Protein AF-A0A954VYT1-F1 (afdb_monomer)

pLDDT: mean 89.53, std 11.68, range [32.72, 98.0]

Foldseek 3Di:
DQLVVLVVCCVVVVDDPVVSVLSNVLSVCVVCLLVVVVDQQLVLLVQLPDPSNVVSLVVLVVCCVVVVSNVVSSVVSVVLNPDDCCLSPNDQQDDPVNCVVLVNDDDPCSVVLSVVSSVCCSNVVDPHSVVSSVSSVVVSVVVVVVPDD

Solvent-accessible surface area (backbone atoms only — not comparable to full-atom values): 8691 Å² total; per-residue (Å²): 110,74,66,62,54,51,54,53,50,36,61,76,68,65,53,53,70,68,58,45,53,48,50,53,49,50,65,70,43,46,73,52,51,71,39,41,89,76,48,57,64,46,63,50,34,65,50,66,73,37,90,61,36,65,58,50,50,52,52,48,60,70,44,23,86,84,38,66,73,37,50,67,29,51,54,51,51,54,59,51,71,70,45,56,57,72,75,50,62,48,80,77,67,62,55,72,67,54,41,47,75,71,69,49,79,89,56,84,61,52,61,57,46,48,46,54,42,50,51,33,40,57,66,62,77,35,92,48,42,71,51,38,53,53,50,43,53,51,51,52,54,57,55,60,71,72,73,78,128

Mean predicted aligned error: 7.01 Å

Radius of gyration: 19.12 Å; Cα contacts (8 Å, |Δi|>4): 104; chains: 1; bounding box: 38×40×50 Å

Sequence (149 aa):
DAKMISQHLASRWKLANAERDEMEWLMSTWPTIRAARQAPWPVMQRILIRPEINHLMAMCTALSGSMPELTAQIQWCEEKLHLPVEQLDPEPLVTGDDLLAAGIPTGPHYRMILQEIRDAQLEGRIQEKSNGISLALAWYRNAGVGSGD

Secondary structure (DSSP, 8-state):
-HHHHHHHHHHHTT--HHHHHHHHHHHHHHHHHTTGGGS-HHHHHHHHTSTTHHHHHHHHHHHTTT-GGGHHHHHHHHHHHTS-HHHHSPPPS--HHHHHHTTPPPSTHHHHHHHHHHHHHHTTS--SHHHHHHHHHHHHHHHHTTS--

Structure (mmCIF, N/CA/C/O backbone):
data_AF-A0A954VYT1-F1
#
_entry.id   AF-A0A954VYT1-F1
#
loop_
_atom_site.group_PDB
_atom_site.id
_atom_site.type_symbol
_atom_site.label_atom_id
_atom_site.label_alt_id
_atom_site.label_comp_id
_atom_site.label_asym_id
_atom_site.label_entity_id
_atom_site.label_seq_id
_atom_site.pdbx_PDB_ins_code
_atom_site.Cartn_x
_atom_site.Cartn_y
_atom_site.Cartn_z
_atom_site.occupancy
_atom_site.B_iso_or_equiv
_atom_site.auth_seq_id
_atom_site.auth_comp_id
_atom_site.auth_asym_id
_atom_site.auth_atom_id
_atom_site.pdbx_PDB_model_num
ATOM 1 N N . ASP A 1 1 ? 1.564 18.541 -19.326 1.00 66.12 1 ASP A N 1
ATOM 2 C CA . ASP A 1 1 ? 1.210 17.765 -18.127 1.00 66.12 1 ASP A CA 1
ATOM 3 C C . ASP A 1 1 ? 0.717 16.384 -18.556 1.00 66.12 1 ASP A C 1
ATOM 5 O O . ASP A 1 1 ? -0.090 16.304 -19.479 1.00 66.12 1 ASP A O 1
ATOM 9 N N . ALA A 1 2 ? 1.248 15.312 -17.970 1.00 63.88 2 ALA A N 1
ATOM 10 C CA . ALA A 1 2 ? 0.992 13.920 -18.363 1.00 63.88 2 ALA A CA 1
ATOM 11 C C . ALA A 1 2 ? -0.499 13.548 -18.288 1.00 63.88 2 ALA A C 1
ATOM 13 O O . ALA A 1 2 ? -1.022 12.842 -19.153 1.00 63.88 2 ALA A O 1
ATOM 14 N N . LYS A 1 3 ? -1.198 14.107 -17.295 1.00 65.62 3 LYS A N 1
ATOM 15 C CA . LYS A 1 3 ? -2.632 13.905 -17.080 1.00 65.62 3 LYS A CA 1
ATOM 16 C C . LYS A 1 3 ? -3.485 14.448 -18.233 1.00 65.62 3 LYS A C 1
ATOM 18 O O . LYS A 1 3 ? -4.375 13.761 -18.722 1.00 65.62 3 LYS A O 1
ATOM 23 N N . MET A 1 4 ? -3.158 15.645 -18.724 1.00 67.19 4 MET A N 1
ATOM 24 C CA . MET A 1 4 ? -3.858 16.285 -19.849 1.00 67.19 4 MET A CA 1
ATOM 25 C C . MET A 1 4 ? -3.712 15.490 -21.156 1.00 67.19 4 MET A C 1
ATOM 27 O O . MET A 1 4 ? -4.665 15.384 -21.925 1.00 67.19 4 MET A O 1
ATOM 31 N N . ILE A 1 5 ? -2.533 14.909 -21.405 1.00 71.44 5 ILE A N 1
ATOM 32 C CA . ILE A 1 5 ? -2.272 14.096 -22.605 1.00 71.44 5 ILE A CA 1
ATOM 33 C C . ILE A 1 5 ? -3.066 12.785 -22.549 1.00 71.44 5 ILE A C 1
ATOM 35 O O . ILE A 1 5 ? -3.709 12.426 -23.536 1.00 71.44 5 ILE A O 1
ATOM 39 N N . SER A 1 6 ? -3.083 12.116 -21.391 1.00 66.94 6 SER A N 1
ATOM 40 C CA . SER A 1 6 ? -3.878 10.900 -21.166 1.00 66.94 6 SER A CA 1
ATOM 41 C C . SER A 1 6 ? -5.371 11.141 -21.418 1.00 66.94 6 SER A C 1
ATOM 43 O O . SER A 1 6 ? -5.980 10.469 -22.250 1.00 66.94 6 SER A O 1
ATOM 45 N N . GLN A 1 7 ? -5.945 12.183 -20.809 1.00 73.31 7 GLN A N 1
ATOM 46 C CA . GLN A 1 7 ? -7.364 12.520 -20.970 1.00 73.31 7 GLN A CA 1
ATOM 47 C C . GLN A 1 7 ? -7.738 12.832 -22.428 1.00 73.31 7 GLN A C 1
ATOM 49 O O . GLN A 1 7 ? -8.792 12.410 -22.913 1.00 73.31 7 GLN A O 1
ATOM 54 N N . HIS A 1 8 ? -6.865 13.539 -23.151 1.00 74.44 8 HIS A N 1
ATOM 55 C CA . HIS A 1 8 ? -7.102 13.883 -24.550 1.00 74.44 8 HIS A CA 1
ATOM 56 C C . HIS A 1 8 ? -7.064 12.650 -25.469 1.00 74.44 8 HIS A C 1
ATOM 58 O O . HIS A 1 8 ? -7.947 12.483 -26.315 1.00 74.44 8 HIS A O 1
ATOM 64 N N . LEU A 1 9 ? -6.085 11.756 -25.281 1.00 73.69 9 LEU A N 1
ATOM 65 C CA . LEU A 1 9 ? -5.978 10.498 -26.032 1.00 73.69 9 LEU A CA 1
ATOM 66 C C . LEU A 1 9 ? -7.160 9.568 -25.737 1.00 73.69 9 LEU A C 1
ATOM 68 O O . LEU A 1 9 ? -7.795 9.063 -26.660 1.00 73.69 9 LEU A O 1
ATOM 72 N N . ALA A 1 10 ? -7.524 9.430 -24.464 1.00 71.19 10 ALA A N 1
ATOM 73 C CA . ALA A 1 10 ? -8.628 8.599 -24.007 1.00 71.19 10 ALA A CA 1
ATOM 74 C C . ALA A 1 10 ? -10.002 9.022 -24.559 1.00 71.19 10 ALA A C 1
ATOM 76 O O . ALA A 1 10 ? -10.864 8.178 -24.829 1.00 71.19 10 ALA A O 1
ATOM 77 N N . SER A 1 11 ? -10.226 10.330 -24.713 1.00 72.44 11 SER A N 1
ATOM 78 C CA . SER A 1 11 ? -11.430 10.879 -25.347 1.00 72.44 11 SER A CA 1
ATOM 79 C C . SER A 1 11 ? -11.427 10.614 -26.854 1.00 72.44 11 SER A C 1
ATOM 81 O O . SER A 1 11 ? -12.388 10.079 -27.410 1.00 72.44 11 SER A O 1
ATOM 83 N N . ARG A 1 12 ? -10.300 10.903 -27.516 1.00 74.12 12 ARG A N 1
ATOM 84 C CA . ARG A 1 12 ? -10.157 10.783 -28.970 1.00 74.12 12 ARG A CA 1
ATOM 85 C C . ARG A 1 12 ? -10.220 9.333 -29.462 1.00 74.12 12 ARG A C 1
ATOM 87 O O . ARG A 1 12 ? -10.736 9.095 -30.550 1.00 74.12 12 ARG A O 1
ATOM 94 N N . TRP A 1 13 ? -9.712 8.378 -28.685 1.00 78.00 13 TRP A N 1
ATOM 95 C CA . TRP A 1 13 ? -9.690 6.950 -29.034 1.00 78.00 13 TRP A CA 1
ATOM 96 C C . TRP A 1 13 ? -10.897 6.161 -28.511 1.00 78.00 13 TRP A C 1
ATOM 98 O O . TRP A 1 13 ? -10.998 4.973 -28.788 1.00 78.00 13 TRP A O 1
ATOM 108 N N . LYS A 1 14 ? -11.841 6.812 -27.809 1.00 79.25 14 LYS A N 1
ATOM 109 C CA . LYS A 1 14 ? -13.034 6.173 -27.216 1.00 79.25 14 LYS A CA 1
ATOM 110 C C . LYS A 1 14 ? -12.704 4.969 -26.321 1.00 79.25 14 LYS A C 1
ATOM 112 O O . LYS A 1 14 ? -13.438 3.985 -26.332 1.00 79.25 14 LYS A O 1
ATOM 117 N N . LEU A 1 15 ? -11.640 5.079 -25.527 1.00 76.19 15 LEU A N 1
ATOM 118 C CA . LEU A 1 15 ? -11.254 4.039 -24.571 1.00 76.19 15 LEU A CA 1
ATOM 119 C C . LEU A 1 15 ? -12.416 3.682 -23.626 1.00 76.19 15 LEU A C 1
ATOM 121 O O . LEU A 1 15 ? -13.240 4.541 -23.280 1.00 76.19 15 LEU A O 1
ATOM 125 N N . ALA A 1 16 ? -12.490 2.427 -23.201 1.00 83.56 16 ALA A N 1
ATOM 126 C CA . ALA A 1 16 ? -13.363 2.006 -22.116 1.00 83.56 16 ALA A CA 1
ATOM 127 C C . ALA A 1 16 ? -12.938 2.694 -20.808 1.00 83.56 16 ALA A C 1
ATOM 129 O O . ALA A 1 16 ? -11.779 3.066 -20.640 1.00 83.56 16 ALA A O 1
ATOM 130 N N . ASN A 1 17 ? -13.861 2.867 -19.855 1.00 82.25 17 ASN A N 1
ATOM 131 C CA . ASN A 1 17 ? -13.534 3.523 -18.580 1.00 82.25 17 ASN A CA 1
ATOM 132 C C . ASN A 1 17 ? -12.376 2.822 -17.854 1.00 82.25 17 ASN A C 1
ATOM 134 O O . ASN A 1 17 ? -11.459 3.501 -17.414 1.00 82.25 17 ASN A O 1
ATOM 138 N N . ALA A 1 18 ? -12.355 1.486 -17.860 1.00 82.12 18 ALA A N 1
ATOM 139 C CA . ALA A 1 18 ? -11.258 0.704 -17.292 1.00 82.12 18 ALA A CA 1
ATOM 140 C C . ALA A 1 18 ? -9.893 1.035 -17.926 1.00 82.12 18 ALA A C 1
ATOM 142 O O . ALA A 1 18 ? -8.912 1.202 -17.213 1.00 82.12 18 ALA A O 1
ATOM 143 N N . GLU A 1 19 ? -9.833 1.208 -19.250 1.00 84.31 19 GLU A N 1
ATOM 144 C CA . GLU A 1 19 ? -8.596 1.576 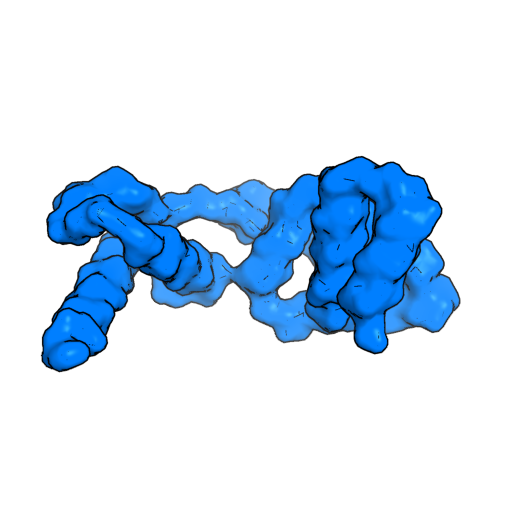-19.954 1.00 84.31 19 GLU A CA 1
ATOM 145 C C . GLU A 1 19 ? -8.153 3.011 -19.619 1.00 84.31 19 GLU A C 1
ATOM 147 O O . GLU A 1 19 ? -6.958 3.296 -19.548 1.00 84.31 19 GLU A O 1
ATOM 152 N N . ARG A 1 20 ? -9.104 3.932 -19.393 1.00 84.69 20 ARG A N 1
ATOM 153 C CA . ARG A 1 20 ? -8.786 5.297 -18.938 1.00 84.69 20 ARG A CA 1
ATOM 154 C C . ARG A 1 20 ? -8.204 5.294 -17.532 1.00 84.69 20 ARG A C 1
ATOM 156 O O . ARG A 1 20 ? -7.197 5.959 -17.301 1.00 84.69 20 ARG A O 1
ATOM 163 N N . ASP A 1 21 ? -8.841 4.556 -16.630 1.00 86.75 21 ASP A N 1
ATOM 164 C CA . ASP A 1 21 ? -8.441 4.455 -15.228 1.00 86.75 21 ASP A CA 1
ATOM 165 C C . ASP A 1 21 ? -7.051 3.819 -15.115 1.00 86.75 21 ASP A C 1
ATOM 167 O O . ASP A 1 21 ? -6.190 4.324 -14.393 1.00 86.75 21 ASP A O 1
ATOM 171 N N . GLU A 1 22 ? -6.797 2.770 -15.901 1.00 89.88 22 GLU A N 1
ATOM 172 C CA . GLU A 1 22 ? -5.478 2.158 -16.014 1.00 89.88 22 GLU A CA 1
ATOM 173 C C . GLU A 1 22 ? -4.439 3.157 -16.539 1.00 89.88 22 GLU A C 1
ATOM 175 O O . GLU A 1 22 ? -3.379 3.321 -15.935 1.00 89.88 22 GLU A O 1
ATOM 180 N N . MET A 1 23 ? -4.733 3.871 -17.629 1.00 88.38 23 MET A N 1
ATOM 181 C CA . MET A 1 23 ? -3.803 4.851 -18.191 1.00 88.38 23 MET A CA 1
ATOM 182 C C . MET A 1 23 ? -3.494 5.979 -17.195 1.00 88.38 23 MET A C 1
ATOM 184 O O . MET A 1 23 ? -2.340 6.387 -17.060 1.00 88.38 23 MET A O 1
ATOM 188 N N . GLU A 1 24 ? -4.494 6.496 -16.479 1.00 90.25 24 GLU A N 1
ATOM 189 C CA . GLU A 1 24 ? -4.280 7.494 -15.424 1.00 90.25 24 GLU A CA 1
ATOM 190 C C . GLU A 1 24 ? -3.417 6.934 -14.285 1.00 90.25 24 GLU A C 1
ATOM 192 O O . GLU A 1 24 ? -2.501 7.615 -13.805 1.00 90.25 24 GLU A O 1
ATOM 197 N N . TRP A 1 25 ? -3.645 5.682 -13.888 1.00 93.94 25 TRP A N 1
ATOM 198 C CA . TRP A 1 25 ? -2.843 5.016 -12.867 1.00 93.94 25 TRP A CA 1
ATOM 199 C C . TRP A 1 25 ? -1.385 4.816 -13.305 1.00 93.94 25 TRP A C 1
ATOM 201 O O . TRP A 1 25 ? -0.473 5.188 -12.564 1.00 93.94 25 TRP A O 1
ATOM 211 N N . LEU A 1 26 ? -1.139 4.326 -14.524 1.00 93.94 26 LEU A N 1
ATOM 212 C CA . LEU A 1 26 ? 0.210 4.145 -15.074 1.00 93.94 26 LEU A CA 1
ATOM 213 C C . LEU A 1 26 ? 0.980 5.471 -15.105 1.00 93.94 26 LEU A C 1
ATOM 215 O O . LEU A 1 26 ? 2.117 5.557 -14.634 1.00 93.94 26 LEU A O 1
ATOM 219 N N . MET A 1 27 ? 0.339 6.530 -15.606 1.00 91.69 27 MET A N 1
ATOM 220 C CA . MET A 1 27 ? 0.963 7.849 -15.722 1.00 91.69 27 MET A CA 1
ATOM 221 C C . MET A 1 27 ? 1.230 8.495 -14.358 1.00 91.69 27 MET A C 1
ATOM 223 O O . MET A 1 27 ? 2.258 9.149 -14.188 1.00 91.69 27 MET A O 1
ATOM 227 N N . SER A 1 28 ? 0.332 8.322 -13.385 1.00 92.44 28 SER A N 1
ATOM 228 C CA . SER A 1 28 ? 0.533 8.850 -12.028 1.00 92.44 28 SER A CA 1
ATOM 229 C C . SER A 1 28 ? 1.577 8.061 -11.231 1.00 92.44 28 SER A C 1
ATOM 231 O O . SER A 1 28 ? 2.280 8.644 -10.409 1.00 92.44 28 SER A O 1
ATOM 233 N N . THR A 1 29 ? 1.737 6.766 -11.513 1.00 95.44 29 THR A N 1
ATOM 234 C CA . THR A 1 29 ? 2.713 5.880 -10.855 1.00 95.44 29 THR A CA 1
ATOM 235 C C . THR A 1 29 ? 4.129 6.026 -11.424 1.00 95.44 29 THR A C 1
ATOM 237 O O . THR A 1 29 ? 5.115 5.739 -10.740 1.00 95.44 29 THR A O 1
ATOM 240 N N . TRP A 1 30 ? 4.255 6.523 -12.658 1.00 94.38 30 TRP A N 1
ATOM 241 C CA . TRP A 1 30 ? 5.522 6.635 -13.382 1.00 94.38 30 TRP A CA 1
ATOM 242 C C . TRP A 1 30 ? 6.681 7.312 -12.612 1.00 94.38 30 TRP A C 1
ATOM 244 O O . TRP A 1 30 ? 7.790 6.774 -12.610 1.00 94.38 30 TRP A O 1
ATOM 254 N N . PRO A 1 31 ? 6.501 8.455 -11.922 1.00 94.44 31 PRO A N 1
ATOM 255 C CA . PRO A 1 31 ? 7.596 9.062 -11.163 1.00 94.44 31 PRO A CA 1
ATOM 256 C C . PRO A 1 31 ? 8.107 8.155 -10.037 1.00 94.44 31 PRO A C 1
ATOM 258 O O . PRO A 1 31 ? 9.313 8.088 -9.804 1.00 94.44 31 PRO A O 1
ATOM 261 N N . THR A 1 32 ? 7.202 7.428 -9.379 1.00 96.19 32 THR A N 1
ATOM 262 C CA . THR A 1 32 ? 7.534 6.520 -8.278 1.00 96.19 32 THR A CA 1
ATOM 263 C C . THR A 1 32 ? 8.258 5.278 -8.785 1.00 96.19 32 THR A C 1
ATOM 265 O O . THR A 1 32 ? 9.285 4.919 -8.218 1.00 96.19 32 THR A O 1
ATOM 268 N N . ILE A 1 33 ? 7.802 4.652 -9.880 1.00 96.00 33 ILE A N 1
ATOM 269 C CA . ILE A 1 33 ? 8.436 3.421 -10.394 1.00 96.00 33 ILE A CA 1
ATOM 270 C C . ILE A 1 33 ? 9.873 3.667 -10.879 1.00 96.00 33 ILE A C 1
ATOM 272 O O . ILE A 1 33 ? 10.753 2.836 -10.664 1.00 96.00 33 ILE A O 1
ATOM 276 N N . ARG A 1 34 ? 10.159 4.850 -11.445 1.00 95.69 34 ARG A N 1
ATOM 277 C CA . ARG A 1 34 ? 11.527 5.250 -11.827 1.00 95.69 34 ARG A CA 1
ATOM 278 C C . ARG A 1 34 ? 12.489 5.332 -10.640 1.00 95.69 34 ARG A C 1
ATOM 280 O O . ARG A 1 34 ? 13.700 5.241 -10.829 1.00 95.69 34 ARG A O 1
ATOM 287 N N . ALA A 1 35 ? 11.957 5.501 -9.435 1.00 95.88 35 ALA A N 1
ATOM 288 C CA . ALA A 1 35 ? 12.699 5.554 -8.185 1.00 95.88 35 ALA A CA 1
ATOM 289 C C . ALA A 1 35 ? 12.256 4.448 -7.209 1.00 95.88 35 ALA A C 1
ATOM 291 O O . ALA A 1 35 ? 12.389 4.627 -6.001 1.00 95.88 35 ALA A O 1
ATOM 292 N N . ALA A 1 36 ? 11.755 3.309 -7.708 1.00 96.56 36 ALA A N 1
ATOM 293 C CA . ALA A 1 36 ? 11.133 2.255 -6.899 1.00 96.56 36 ALA A CA 1
ATOM 294 C C . ALA A 1 36 ? 11.980 1.833 -5.689 1.00 96.56 36 ALA A C 1
ATOM 296 O O . ALA A 1 36 ? 11.488 1.774 -4.567 1.00 96.56 36 ALA A O 1
ATOM 297 N N . ARG A 1 37 ? 13.286 1.636 -5.894 1.00 96.12 37 ARG A N 1
ATOM 298 C CA . ARG A 1 37 ? 14.244 1.260 -4.841 1.00 96.12 37 ARG A CA 1
ATOM 299 C C . ARG A 1 37 ? 14.425 2.299 -3.728 1.00 96.12 37 ARG A C 1
ATOM 301 O O . ARG A 1 37 ? 14.991 1.970 -2.691 1.00 96.12 37 ARG A O 1
ATOM 308 N N . GLN A 1 38 ? 14.041 3.547 -3.974 1.00 95.12 38 GLN A N 1
ATOM 309 C CA . GLN A 1 38 ? 14.147 4.671 -3.037 1.00 95.12 38 GLN A CA 1
ATOM 310 C C . GLN A 1 38 ? 12.789 5.036 -2.427 1.00 95.12 38 GLN A C 1
ATOM 312 O O . GLN A 1 38 ? 12.740 5.756 -1.432 1.00 95.12 38 GLN A O 1
ATOM 317 N N . ALA A 1 39 ? 11.691 4.567 -3.021 1.00 93.75 39 ALA A N 1
ATOM 318 C CA . ALA A 1 39 ? 10.357 4.806 -2.507 1.00 93.75 39 ALA A CA 1
ATOM 319 C C . ALA A 1 39 ? 10.140 4.031 -1.193 1.00 93.75 39 ALA A C 1
ATOM 321 O O . ALA A 1 39 ? 10.641 2.912 -1.044 1.00 93.75 39 ALA A O 1
ATOM 322 N N . PRO A 1 40 ? 9.370 4.586 -0.238 1.00 90.62 40 PRO A N 1
ATOM 323 C CA . PRO A 1 40 ? 8.971 3.845 0.949 1.00 90.62 40 PRO A CA 1
ATOM 324 C C . PRO A 1 40 ? 8.275 2.540 0.562 1.00 90.62 40 PRO A C 1
ATOM 326 O O . PRO A 1 40 ? 7.406 2.522 -0.313 1.00 90.62 40 PRO A O 1
ATOM 329 N N . TRP A 1 41 ? 8.622 1.453 1.250 1.00 90.56 41 TRP A N 1
ATOM 330 C CA . TRP A 1 41 ? 8.044 0.136 0.986 1.00 90.56 41 TRP A CA 1
ATOM 331 C C . TRP A 1 41 ? 6.500 0.114 0.954 1.00 90.56 41 TRP A C 1
ATOM 333 O O . TRP A 1 41 ? 5.977 -0.408 -0.025 1.00 90.56 41 TRP A O 1
ATOM 343 N N . PRO A 1 42 ? 5.755 0.765 1.873 1.00 88.06 42 PRO A N 1
ATOM 344 C CA . PRO A 1 42 ? 4.286 0.834 1.808 1.00 88.06 42 PRO A CA 1
ATOM 345 C C . PRO A 1 42 ? 3.735 1.402 0.502 1.00 88.06 42 PRO A C 1
ATOM 347 O O . PRO A 1 42 ? 2.714 0.943 -0.011 1.00 88.06 42 PRO A O 1
ATOM 350 N N . VAL A 1 43 ? 4.406 2.426 -0.034 1.00 90.75 43 VAL A N 1
ATOM 351 C CA . VAL A 1 43 ? 4.016 3.061 -1.295 1.00 90.75 43 VAL A CA 1
ATOM 352 C C . VAL A 1 43 ? 4.201 2.062 -2.430 1.00 90.75 43 VAL A C 1
ATOM 354 O O . VAL A 1 43 ? 3.303 1.899 -3.255 1.00 90.75 43 VAL A O 1
ATOM 357 N N . MET A 1 44 ? 5.327 1.344 -2.434 1.00 94.94 44 MET A N 1
ATOM 358 C CA . MET A 1 44 ? 5.577 0.296 -3.418 1.00 94.94 44 MET A CA 1
ATOM 359 C C . MET A 1 44 ? 4.635 -0.894 -3.256 1.00 94.94 44 MET A C 1
ATOM 361 O O . MET A 1 44 ? 4.118 -1.351 -4.262 1.00 94.94 44 MET A O 1
ATOM 365 N N . GLN A 1 45 ? 4.321 -1.353 -2.043 1.00 92.06 45 GLN A N 1
ATOM 366 C CA . GLN A 1 45 ? 3.348 -2.431 -1.824 1.00 92.06 45 GLN A CA 1
ATOM 367 C C . GLN A 1 45 ? 2.007 -2.101 -2.475 1.00 92.06 45 GLN A C 1
ATOM 369 O O . GLN A 1 45 ? 1.505 -2.893 -3.262 1.00 92.06 45 GLN A O 1
ATOM 374 N N . ARG A 1 46 ? 1.479 -0.887 -2.256 1.00 90.50 46 ARG A N 1
ATOM 375 C CA . ARG A 1 46 ? 0.229 -0.434 -2.895 1.00 90.50 46 ARG A CA 1
ATOM 376 C C . ARG A 1 46 ? 0.289 -0.454 -4.417 1.00 90.50 46 ARG A C 1
ATOM 378 O O . ARG A 1 46 ? -0.742 -0.659 -5.040 1.00 90.50 46 ARG A O 1
ATOM 385 N N . ILE A 1 47 ? 1.457 -0.212 -5.007 1.00 95.31 47 ILE A N 1
ATOM 386 C CA . ILE A 1 47 ? 1.662 -0.291 -6.456 1.00 95.31 47 ILE A CA 1
ATOM 387 C C . ILE A 1 47 ? 1.743 -1.755 -6.905 1.00 95.31 47 ILE A C 1
ATOM 389 O O . ILE A 1 47 ? 1.100 -2.129 -7.878 1.00 95.31 47 ILE A O 1
ATOM 393 N N . LEU A 1 48 ? 2.510 -2.582 -6.194 1.00 95.75 48 LEU A N 1
ATOM 394 C CA . LEU A 1 48 ? 2.813 -3.962 -6.573 1.00 95.75 48 LEU A CA 1
ATOM 395 C C . LEU A 1 48 ? 1.613 -4.910 -6.430 1.00 95.75 48 LEU A C 1
ATOM 397 O O . LEU A 1 48 ? 1.544 -5.893 -7.157 1.00 95.75 48 LEU A O 1
ATOM 401 N N . ILE A 1 49 ? 0.660 -4.615 -5.541 1.00 94.00 49 ILE A N 1
ATOM 402 C CA . ILE A 1 49 ? -0.553 -5.433 -5.347 1.00 94.00 49 ILE A CA 1
ATOM 403 C C . ILE A 1 49 ? -1.689 -5.074 -6.317 1.00 94.00 49 ILE A C 1
ATOM 405 O O . ILE A 1 49 ? -2.742 -5.711 -6.307 1.00 94.00 49 ILE A O 1
ATOM 409 N N . ARG A 1 50 ? -1.524 -4.023 -7.133 1.00 94.00 50 ARG A N 1
ATOM 410 C CA . ARG A 1 50 ? -2.552 -3.609 -8.096 1.00 94.00 50 ARG A CA 1
ATOM 411 C C . ARG A 1 50 ? -2.668 -4.630 -9.230 1.00 94.00 50 ARG A C 1
ATOM 413 O O . ARG A 1 50 ? -1.638 -5.049 -9.753 1.00 94.00 50 ARG A O 1
ATOM 420 N N . PRO A 1 51 ? -3.887 -4.968 -9.689 1.00 91.69 51 PRO A N 1
ATOM 421 C CA . PRO A 1 51 ? -4.076 -5.857 -10.838 1.00 91.69 51 PRO A CA 1
ATOM 422 C C . PRO A 1 51 ? -3.325 -5.405 -12.102 1.00 91.69 51 PRO A C 1
ATOM 424 O O . PRO A 1 51 ? -2.866 -6.232 -12.887 1.00 91.69 51 PRO A O 1
ATOM 427 N N . GLU A 1 52 ? -3.168 -4.092 -12.282 1.00 94.25 52 GLU A N 1
ATOM 428 C CA . GLU A 1 52 ? -2.531 -3.462 -13.441 1.00 94.25 52 GLU A CA 1
ATOM 429 C C . GLU A 1 52 ? -0.989 -3.505 -13.404 1.00 94.25 52 GLU A C 1
ATOM 431 O O . GLU A 1 52 ? -0.332 -3.048 -14.344 1.00 94.25 52 GLU A O 1
ATOM 436 N N . ILE A 1 53 ? -0.377 -4.072 -12.352 1.00 95.81 53 ILE A N 1
ATOM 437 C CA . ILE A 1 53 ? 1.084 -4.107 -12.186 1.00 95.81 53 ILE A CA 1
ATOM 438 C C . ILE A 1 53 ? 1.805 -4.738 -13.381 1.00 95.81 53 ILE A C 1
ATOM 440 O O . ILE A 1 53 ? 2.851 -4.248 -13.803 1.00 95.81 53 ILE A O 1
ATOM 444 N N . ASN A 1 54 ? 1.223 -5.771 -13.992 1.00 95.25 54 ASN A N 1
ATOM 445 C CA . ASN A 1 54 ? 1.819 -6.444 -15.146 1.00 95.25 54 ASN A CA 1
ATOM 446 C C . ASN A 1 54 ? 1.986 -5.499 -16.345 1.00 95.25 54 ASN A C 1
ATOM 448 O O . ASN A 1 54 ? 2.999 -5.560 -17.044 1.00 95.25 54 ASN A O 1
ATOM 452 N N . HIS A 1 55 ? 1.037 -4.585 -16.563 1.00 95.94 55 HIS A N 1
ATOM 453 C CA . HIS A 1 55 ? 1.121 -3.598 -17.638 1.00 95.94 55 HIS A CA 1
ATOM 454 C C . HIS A 1 55 ? 2.152 -2.507 -17.326 1.00 95.94 55 HIS A C 1
ATOM 456 O O . HIS A 1 55 ? 2.907 -2.107 -18.216 1.00 95.94 55 HIS A O 1
ATOM 462 N N . LEU A 1 56 ? 2.271 -2.092 -16.058 1.00 96.62 56 LEU A N 1
ATOM 463 C CA . LEU A 1 56 ? 3.336 -1.184 -15.620 1.00 96.62 56 LEU A CA 1
ATOM 464 C C . LEU A 1 56 ? 4.722 -1.797 -15.856 1.00 96.62 56 LEU A C 1
ATOM 466 O O . LEU A 1 56 ? 5.602 -1.136 -16.409 1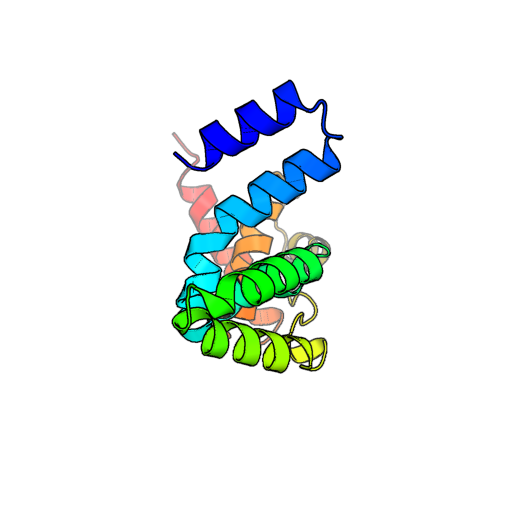.00 96.62 56 LEU A O 1
ATOM 470 N N . MET A 1 57 ? 4.906 -3.066 -15.486 1.00 97.38 57 MET A N 1
ATOM 471 C CA . MET A 1 57 ? 6.164 -3.785 -15.689 1.00 97.38 57 MET A CA 1
ATOM 472 C C . MET A 1 57 ? 6.486 -3.947 -17.177 1.00 97.38 57 MET A C 1
ATOM 474 O O . MET A 1 57 ? 7.604 -3.646 -17.589 1.00 97.38 57 MET A O 1
ATOM 478 N N . ALA A 1 58 ? 5.506 -4.323 -18.006 1.00 96.56 58 ALA A N 1
ATOM 479 C CA . ALA A 1 58 ? 5.683 -4.418 -19.455 1.00 96.56 58 ALA A CA 1
ATOM 480 C C . ALA A 1 58 ? 6.106 -3.076 -20.081 1.00 96.56 58 ALA A C 1
ATOM 482 O O . ALA A 1 58 ? 7.021 -3.039 -20.908 1.00 96.56 58 ALA A O 1
ATOM 483 N N . MET A 1 59 ? 5.493 -1.966 -19.652 1.00 95.75 59 MET A N 1
ATOM 484 C CA . MET A 1 59 ? 5.863 -0.618 -20.091 1.00 95.75 59 MET A CA 1
ATOM 485 C C . MET A 1 59 ? 7.305 -0.272 -19.695 1.00 95.75 59 MET A C 1
ATOM 487 O O . MET A 1 59 ? 8.082 0.179 -20.537 1.00 95.75 59 MET A O 1
ATOM 491 N N . CYS A 1 60 ? 7.688 -0.510 -18.438 1.00 96.44 60 CYS A N 1
ATOM 492 C CA . CYS A 1 60 ? 9.051 -0.271 -17.961 1.00 96.44 60 CYS A CA 1
ATOM 493 C C . CYS A 1 60 ? 10.078 -1.102 -18.745 1.00 96.44 60 CYS A C 1
ATOM 495 O O . CYS A 1 60 ? 11.093 -0.562 -19.189 1.00 96.44 60 CYS A O 1
ATOM 497 N N . THR A 1 61 ? 9.799 -2.387 -18.978 1.00 96.75 61 THR A N 1
ATOM 498 C CA . THR A 1 61 ? 10.662 -3.283 -19.759 1.00 96.75 61 THR A CA 1
ATOM 499 C C . THR A 1 61 ? 10.840 -2.788 -21.190 1.00 96.75 61 THR A C 1
ATOM 501 O O . THR A 1 61 ? 11.974 -2.727 -21.667 1.00 96.75 61 THR A O 1
ATOM 504 N N . ALA A 1 62 ? 9.767 -2.349 -21.855 1.00 96.56 62 ALA A N 1
ATOM 505 C CA . ALA A 1 62 ? 9.847 -1.781 -23.202 1.00 96.56 62 ALA A CA 1
ATOM 506 C C . ALA A 1 62 ? 10.697 -0.495 -23.258 1.00 96.56 62 ALA A C 1
ATOM 508 O O . ALA A 1 62 ? 11.399 -0.256 -24.240 1.00 96.56 62 ALA A O 1
ATOM 509 N N . LEU A 1 63 ? 10.670 0.320 -22.198 1.00 96.00 63 LEU A N 1
ATOM 510 C CA . LEU A 1 63 ? 11.439 1.565 -22.105 1.00 96.00 63 LEU A CA 1
ATOM 511 C C . LEU A 1 63 ? 12.900 1.358 -21.669 1.00 96.00 63 LEU A C 1
ATOM 513 O O . LEU A 1 63 ? 13.731 2.229 -21.931 1.00 96.00 63 LEU A O 1
ATOM 517 N N . SER A 1 64 ? 13.238 0.221 -21.051 1.00 95.81 64 SER A N 1
ATOM 518 C CA . SER A 1 64 ? 14.571 -0.049 -20.480 1.00 95.81 64 SER A CA 1
ATOM 519 C C . SER A 1 64 ? 15.730 0.106 -21.475 1.00 95.81 64 SER A C 1
ATOM 521 O O . SER A 1 64 ? 16.810 0.555 -21.097 1.00 95.81 64 SER A O 1
ATOM 523 N N . GLY A 1 65 ? 15.505 -0.170 -22.766 1.00 95.19 65 GLY A N 1
ATOM 524 C CA . GLY A 1 65 ? 16.524 -0.003 -23.809 1.00 95.19 65 GLY A CA 1
ATOM 525 C C . GLY A 1 65 ? 16.911 1.456 -24.080 1.00 95.19 65 GLY A C 1
ATOM 526 O O . GLY A 1 65 ? 18.016 1.724 -24.540 1.00 95.19 65 GLY A O 1
ATOM 527 N N . SER A 1 66 ? 16.016 2.406 -23.794 1.00 96.31 66 SER A N 1
ATOM 528 C CA . SER A 1 66 ? 16.267 3.854 -23.907 1.00 96.31 66 SER A CA 1
ATOM 529 C C . SER A 1 66 ? 16.432 4.546 -22.551 1.00 96.31 66 SER A C 1
ATOM 531 O O . SER A 1 66 ? 16.888 5.686 -22.503 1.00 96.31 66 SER A O 1
ATOM 533 N N . MET A 1 67 ? 16.080 3.867 -21.459 1.00 95.06 67 MET A N 1
ATOM 534 C CA . MET A 1 67 ? 16.214 4.335 -20.079 1.00 95.06 67 MET A CA 1
ATOM 535 C C . MET A 1 67 ? 16.890 3.245 -19.236 1.00 95.06 67 MET A C 1
ATOM 537 O O . MET A 1 67 ? 16.209 2.524 -18.497 1.00 95.06 67 MET A O 1
ATOM 541 N N . PRO A 1 68 ? 18.223 3.082 -19.348 1.00 92.75 68 PRO A N 1
ATOM 542 C CA . PRO A 1 68 ? 18.947 2.009 -18.668 1.00 92.75 68 PRO A CA 1
ATOM 543 C C . PRO A 1 68 ? 18.800 2.038 -17.142 1.00 92.75 68 PRO A C 1
ATOM 545 O O . PRO A 1 68 ? 18.957 1.007 -16.488 1.00 92.75 68 PRO A O 1
ATOM 548 N N . GLU A 1 69 ? 18.470 3.196 -16.555 1.00 92.50 69 GLU A N 1
ATOM 549 C CA . GLU A 1 69 ? 18.216 3.318 -15.120 1.00 92.50 69 GLU A CA 1
ATOM 550 C C . GLU A 1 69 ? 17.005 2.497 -14.641 1.00 92.50 69 GLU A C 1
ATOM 552 O O . GLU A 1 69 ? 16.923 2.164 -13.456 1.00 92.50 69 GLU A O 1
ATOM 557 N N . LEU A 1 70 ? 16.083 2.139 -15.547 1.00 96.19 70 LEU A N 1
ATOM 558 C CA . LEU A 1 70 ? 14.902 1.336 -15.227 1.00 96.19 70 LEU A CA 1
ATOM 559 C C . LEU A 1 70 ? 15.240 -0.120 -14.940 1.00 96.19 70 LEU A C 1
ATOM 561 O O . LEU A 1 70 ? 14.539 -0.737 -14.146 1.00 96.19 70 LEU A O 1
ATOM 565 N N . THR A 1 71 ? 16.306 -0.669 -15.526 1.00 97.06 71 THR A N 1
ATOM 566 C CA . THR A 1 71 ? 16.661 -2.091 -15.387 1.00 97.06 71 THR A CA 1
ATOM 567 C C . THR A 1 71 ? 16.771 -2.501 -13.920 1.00 97.06 71 THR A C 1
ATOM 569 O O . THR A 1 71 ? 16.200 -3.505 -13.502 1.00 97.06 71 THR A O 1
ATOM 572 N N . ALA A 1 72 ? 17.424 -1.670 -13.102 1.00 96.94 72 ALA A N 1
ATOM 573 C CA . ALA A 1 72 ? 17.564 -1.929 -11.672 1.00 96.94 72 ALA A CA 1
ATOM 574 C C . ALA A 1 72 ? 16.248 -1.766 -10.886 1.00 96.94 72 ALA A C 1
ATOM 576 O O . ALA A 1 72 ? 16.104 -2.367 -9.824 1.00 96.94 72 ALA A O 1
ATOM 577 N N . GLN A 1 73 ? 15.309 -0.943 -11.367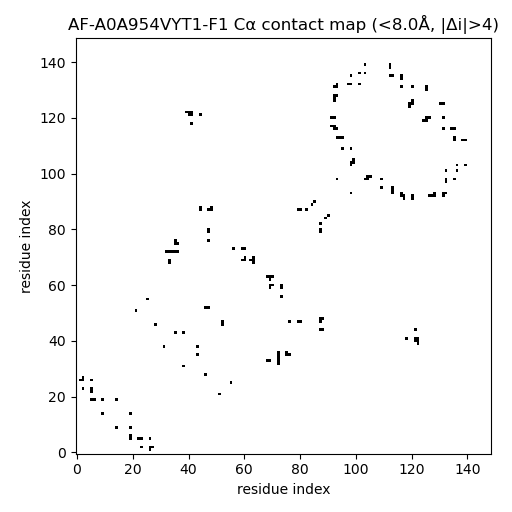 1.00 97.62 73 GLN A N 1
ATOM 578 C CA . GLN A 1 73 ? 13.987 -0.789 -10.746 1.00 97.62 73 GLN A CA 1
ATOM 579 C C . GLN A 1 73 ? 13.081 -1.973 -11.088 1.00 97.62 73 GLN A C 1
ATOM 581 O O . GLN A 1 73 ? 12.406 -2.491 -10.204 1.00 97.62 73 GLN A O 1
ATOM 586 N N . ILE A 1 74 ? 13.110 -2.415 -12.349 1.00 97.69 74 ILE A N 1
ATOM 587 C CA . ILE A 1 74 ? 12.370 -3.572 -12.867 1.00 97.69 74 ILE A CA 1
ATOM 588 C C . ILE A 1 74 ? 12.772 -4.820 -12.094 1.00 97.69 74 ILE A C 1
ATOM 590 O O . ILE A 1 74 ? 11.914 -5.425 -11.461 1.00 97.69 74 ILE A O 1
ATOM 594 N N . GLN A 1 75 ? 14.071 -5.133 -12.057 1.00 98.00 75 GLN A N 1
ATOM 595 C CA . GLN A 1 75 ? 14.574 -6.311 -11.351 1.00 98.00 75 GLN A CA 1
ATOM 596 C C . GLN A 1 75 ? 14.163 -6.295 -9.873 1.00 98.00 75 GLN A C 1
ATOM 598 O O . GLN A 1 75 ? 13.698 -7.296 -9.338 1.00 98.00 75 GLN A O 1
ATOM 603 N N . TRP A 1 76 ? 14.280 -5.141 -9.211 1.00 97.94 76 TRP A N 1
ATOM 604 C CA . TRP A 1 76 ? 13.859 -5.016 -7.820 1.00 97.94 76 TRP A CA 1
ATOM 605 C C . TRP A 1 76 ? 12.351 -5.245 -7.652 1.00 97.94 76 TRP A C 1
ATOM 607 O O . TRP A 1 76 ? 11.943 -5.947 -6.733 1.00 97.94 76 TRP A O 1
ATOM 617 N N . CYS A 1 77 ? 11.511 -4.695 -8.533 1.00 97.94 77 CYS A N 1
ATOM 618 C CA . CYS A 1 77 ? 10.066 -4.925 -8.480 1.00 97.94 77 CYS A CA 1
ATOM 619 C C . CYS A 1 77 ? 9.725 -6.402 -8.717 1.00 97.94 77 CYS A C 1
ATOM 621 O O . CYS A 1 77 ? 8.890 -6.944 -8.001 1.00 97.94 77 CYS A O 1
ATOM 623 N N . GLU A 1 78 ? 10.396 -7.069 -9.659 1.00 97.69 78 GLU A N 1
ATOM 624 C CA . GLU A 1 78 ? 10.239 -8.507 -9.903 1.00 97.69 78 GLU A CA 1
ATOM 625 C C . GLU A 1 78 ? 10.605 -9.327 -8.663 1.00 97.69 78 GLU A C 1
ATOM 627 O O . GLU A 1 78 ? 9.820 -10.173 -8.241 1.00 97.69 78 GLU A O 1
ATOM 632 N N . GLU A 1 79 ? 11.739 -9.042 -8.019 1.00 97.56 79 GLU A N 1
ATOM 633 C CA . GLU A 1 79 ? 12.133 -9.685 -6.758 1.00 97.56 79 GLU A CA 1
ATOM 634 C C . GLU A 1 79 ? 11.068 -9.491 -5.666 1.00 97.56 79 GLU A C 1
ATOM 636 O O . GLU A 1 79 ? 10.754 -10.421 -4.924 1.00 97.56 79 GLU A O 1
ATOM 641 N N . LYS A 1 80 ? 10.474 -8.293 -5.581 1.00 96.62 80 LYS A N 1
ATOM 642 C CA . LYS A 1 80 ? 9.413 -7.986 -4.613 1.00 96.62 80 LYS A CA 1
ATOM 643 C C . LYS A 1 80 ? 8.085 -8.671 -4.918 1.00 96.62 80 LYS A C 1
ATOM 645 O O . LYS A 1 80 ? 7.404 -9.076 -3.982 1.00 96.62 80 LYS A O 1
ATOM 650 N N . LEU A 1 81 ? 7.736 -8.846 -6.188 1.00 96.50 81 LEU A N 1
ATOM 651 C CA . LEU A 1 81 ? 6.533 -9.573 -6.604 1.00 96.50 81 LEU A CA 1
ATOM 652 C C . LEU A 1 81 ? 6.605 -11.074 -6.292 1.00 96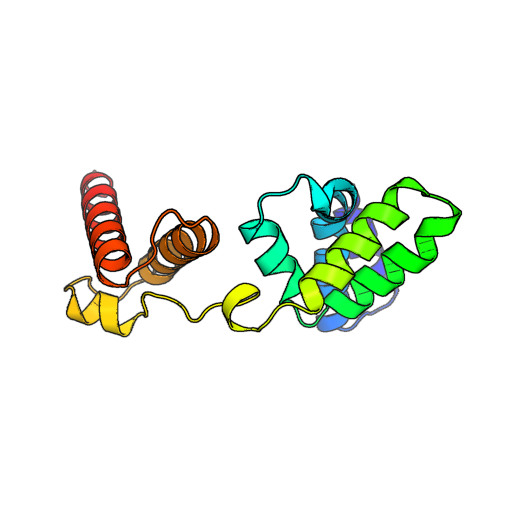.50 81 LEU A C 1
ATOM 654 O O . LEU A 1 81 ? 5.568 -11.719 -6.188 1.00 96.50 81 LEU A O 1
ATOM 658 N N . HIS A 1 82 ? 7.808 -11.621 -6.102 1.00 96.50 82 HIS A N 1
ATOM 659 C CA . HIS A 1 82 ? 8.012 -13.006 -5.666 1.00 96.50 82 HIS A CA 1
ATOM 660 C C . HIS A 1 82 ? 7.991 -13.182 -4.141 1.00 96.50 82 HIS A C 1
ATOM 662 O O . HIS A 1 82 ? 8.161 -14.303 -3.654 1.00 96.50 82 HIS A O 1
ATOM 668 N N . LEU A 1 83 ? 7.813 -12.105 -3.368 1.00 95.12 83 LEU A N 1
ATOM 669 C CA . LEU A 1 83 ? 7.673 -12.223 -1.921 1.00 95.12 83 LEU A CA 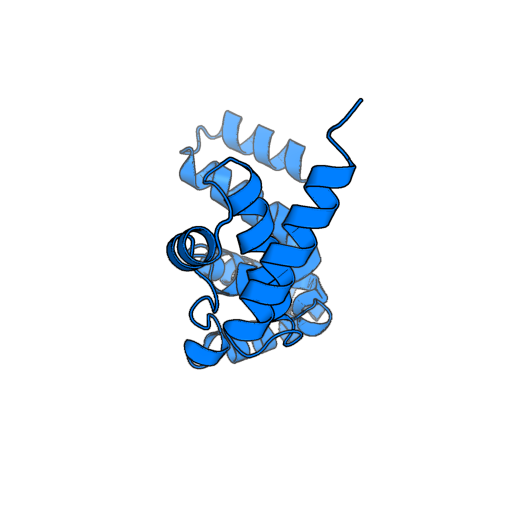1
ATOM 670 C C . LEU A 1 83 ? 6.403 -13.008 -1.553 1.00 95.12 83 LEU A C 1
ATOM 672 O O . LEU A 1 83 ? 5.401 -12.930 -2.267 1.00 95.12 83 LEU A O 1
ATOM 676 N N . PRO A 1 84 ? 6.406 -13.715 -0.408 1.00 94.69 84 PRO A N 1
ATOM 677 C CA . PRO A 1 84 ? 5.187 -14.287 0.152 1.00 94.69 84 PRO A CA 1
ATOM 678 C C . PRO A 1 84 ? 4.110 -13.217 0.345 1.00 94.69 84 PRO A C 1
ATOM 680 O O . PRO A 1 84 ? 4.426 -12.061 0.648 1.00 94.69 84 PRO A O 1
ATOM 683 N N . VAL A 1 85 ? 2.839 -13.608 0.228 1.00 91.00 85 VAL A N 1
ATOM 684 C CA . VAL A 1 85 ? 1.697 -12.691 0.385 1.00 91.00 85 VAL A CA 1
ATOM 685 C C . VAL A 1 85 ? 1.739 -12.010 1.750 1.00 91.00 85 VAL A C 1
ATOM 687 O O . VAL A 1 85 ? 1.498 -10.818 1.847 1.00 91.00 85 VAL A O 1
ATOM 690 N N . GLU A 1 86 ? 2.178 -12.707 2.792 1.00 90.62 86 GLU A N 1
ATOM 691 C CA . GLU A 1 86 ? 2.290 -12.170 4.149 1.00 90.62 86 GLU A CA 1
ATOM 692 C C . GLU A 1 86 ? 3.338 -11.050 4.269 1.00 90.62 86 GLU A C 1
ATOM 694 O O . GLU A 1 86 ? 3.310 -10.274 5.220 1.00 90.62 86 GLU A O 1
ATOM 699 N N . GLN A 1 87 ? 4.273 -10.952 3.320 1.00 89.62 87 GLN A N 1
ATOM 700 C CA . GLN A 1 87 ? 5.264 -9.875 3.253 1.00 89.62 87 GLN A CA 1
ATOM 701 C C . GLN A 1 87 ? 4.870 -8.792 2.244 1.00 89.62 87 GLN A C 1
ATOM 703 O O . GLN A 1 87 ? 5.155 -7.614 2.469 1.00 89.62 87 GLN A O 1
ATOM 708 N N . LEU A 1 88 ? 4.242 -9.177 1.129 1.00 91.25 88 LEU A N 1
ATOM 709 C CA . LEU A 1 88 ? 3.844 -8.262 0.061 1.00 91.25 88 LEU A CA 1
ATOM 710 C C . LEU A 1 88 ? 2.532 -7.533 0.376 1.00 91.25 88 LEU A C 1
ATOM 712 O O . LEU A 1 88 ? 2.470 -6.314 0.237 1.00 91.25 88 LEU A O 1
ATOM 716 N N . ASP A 1 89 ? 1.524 -8.260 0.843 1.00 90.81 89 ASP A N 1
ATOM 717 C CA . ASP A 1 89 ? 0.195 -7.770 1.208 1.00 90.81 89 ASP A CA 1
ATOM 718 C C . ASP A 1 89 ? -0.289 -8.440 2.510 1.00 90.81 89 ASP A C 1
ATOM 720 O O . ASP A 1 89 ? -1.207 -9.262 2.494 1.00 90.81 89 ASP A O 1
ATOM 724 N N . PRO A 1 90 ? 0.340 -8.133 3.664 1.00 91.31 90 PRO A N 1
ATOM 725 C CA . PRO A 1 90 ? -0.064 -8.720 4.940 1.00 91.31 90 PRO A CA 1
ATOM 726 C C . PRO A 1 90 ? -1.534 -8.418 5.234 1.00 91.31 90 PRO A C 1
ATOM 728 O O . PRO A 1 90 ? -1.996 -7.311 4.946 1.00 91.31 90 PRO A O 1
ATOM 731 N N . GLU A 1 91 ? -2.253 -9.331 5.886 1.00 93.12 91 GLU A N 1
ATOM 732 C CA . GLU A 1 91 ? -3.639 -9.073 6.295 1.00 93.12 91 GLU A CA 1
ATOM 733 C C . GLU A 1 91 ? -3.742 -7.798 7.154 1.00 93.12 91 GLU A C 1
ATOM 735 O O . GLU A 1 91 ? -2.871 -7.551 7.995 1.00 93.12 91 GLU A O 1
ATOM 740 N N . PRO A 1 92 ? -4.771 -6.952 6.966 1.00 93.88 92 PRO A N 1
ATOM 741 C CA . PRO A 1 92 ? -4.962 -5.763 7.790 1.00 93.88 92 PRO A CA 1
ATOM 742 C C . PRO A 1 92 ? -5.033 -6.097 9.287 1.00 93.88 92 PRO A C 1
ATOM 744 O O . PRO A 1 92 ? -5.841 -6.920 9.708 1.00 93.88 92 PRO A O 1
ATOM 747 N N . LEU A 1 93 ? -4.231 -5.412 10.112 1.00 95.88 93 LEU A N 1
ATOM 748 C CA . LEU A 1 93 ? -4.226 -5.630 11.570 1.00 95.88 93 LEU A CA 1
ATOM 749 C C . LEU A 1 93 ? -5.555 -5.260 12.243 1.00 95.88 93 LEU A C 1
ATOM 751 O O . LEU A 1 93 ? -5.887 -5.799 13.300 1.00 95.88 93 LEU A O 1
ATOM 755 N N . VAL A 1 94 ? -6.275 -4.300 11.662 1.00 97.25 94 VAL A N 1
ATOM 756 C CA . VAL A 1 94 ? -7.525 -3.746 12.188 1.00 97.25 94 VAL A CA 1
ATOM 757 C C . VAL A 1 94 ? -8.541 -3.674 11.061 1.00 97.25 94 VAL A C 1
ATOM 759 O O . VAL A 1 94 ? -8.250 -3.182 9.970 1.00 97.25 94 VAL A O 1
ATOM 762 N N . THR A 1 95 ? -9.746 -4.140 11.355 1.00 96.31 95 THR A N 1
ATOM 763 C CA . THR A 1 95 ? -10.912 -4.096 10.473 1.00 96.31 95 THR A CA 1
ATOM 764 C C . THR A 1 95 ? -11.936 -3.074 10.971 1.00 96.31 95 THR A C 1
ATOM 766 O O . THR A 1 95 ? -11.815 -2.529 12.069 1.00 96.31 95 THR A O 1
ATOM 769 N N . GLY A 1 96 ? -12.977 -2.810 10.177 1.00 94.88 96 GLY A N 1
ATOM 770 C CA . GLY A 1 96 ? -14.088 -1.956 10.611 1.00 94.88 96 GLY A CA 1
ATOM 771 C C . GLY A 1 96 ? -14.814 -2.496 11.850 1.00 94.88 96 GLY A C 1
ATOM 772 O O . GLY A 1 96 ? -15.170 -1.714 12.728 1.00 94.88 96 GLY A O 1
ATOM 773 N N . ASP A 1 97 ? -14.963 -3.81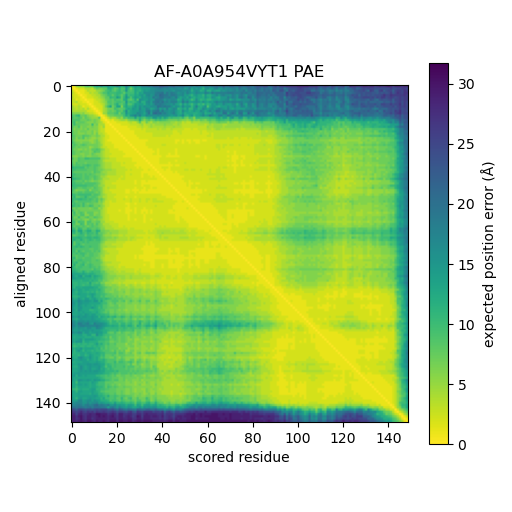7 11.962 1.00 96.38 97 ASP A N 1
ATOM 774 C CA . ASP A 1 97 ? -15.601 -4.457 13.119 1.00 96.38 97 ASP A CA 1
ATOM 775 C C . ASP A 1 97 ? -14.786 -4.249 14.397 1.00 96.38 97 ASP A C 1
ATOM 777 O O . ASP A 1 97 ? -15.344 -4.031 1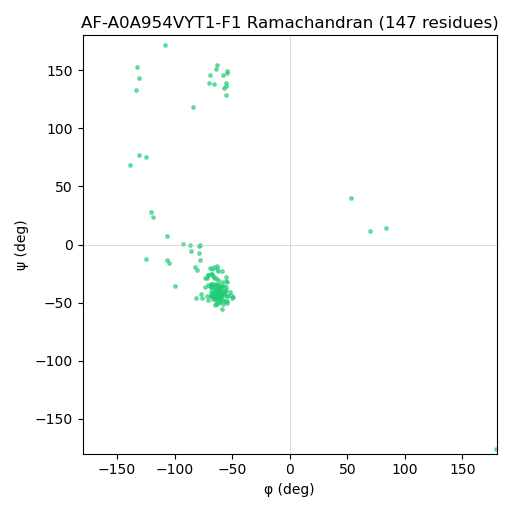5.473 1.00 96.38 97 ASP A O 1
ATOM 781 N N . ASP A 1 98 ? -13.457 -4.237 14.279 1.00 97.25 98 ASP A N 1
ATOM 782 C CA . ASP A 1 98 ? -12.582 -3.941 15.408 1.00 97.25 98 ASP A CA 1
ATOM 783 C C . ASP A 1 98 ? -12.730 -2.475 15.874 1.00 97.25 98 ASP A C 1
ATOM 785 O O . ASP A 1 98 ? -12.700 -2.205 17.076 1.00 97.25 98 ASP A O 1
ATOM 789 N N . LEU A 1 99 ? -12.940 -1.521 14.952 1.00 97.00 99 LEU A N 1
ATOM 790 C CA . LEU A 1 99 ? -13.227 -0.121 15.310 1.00 97.00 99 LEU A CA 1
ATOM 791 C C . LEU A 1 99 ? -14.568 0.014 16.041 1.00 97.00 99 LEU A C 1
ATOM 793 O O . LEU A 1 99 ? -14.665 0.756 17.023 1.00 97.00 99 LEU A O 1
ATOM 797 N N . LEU A 1 100 ? -15.583 -0.724 15.587 1.00 96.00 100 LEU A N 1
ATOM 798 C CA . LEU A 1 100 ? -16.895 -0.764 16.225 1.00 96.00 100 LEU A CA 1
ATOM 799 C C . LEU A 1 100 ? -16.796 -1.342 17.642 1.00 96.00 100 LEU A C 1
ATOM 801 O O . LEU A 1 100 ? -17.317 -0.748 18.587 1.00 96.00 100 LEU A O 1
ATOM 805 N N . ALA A 1 101 ? -16.077 -2.455 17.806 1.00 96.69 101 ALA A N 1
ATOM 806 C CA . ALA A 1 101 ? -15.826 -3.074 19.106 1.00 96.69 101 ALA A CA 1
ATOM 807 C C . ALA A 1 101 ? -15.037 -2.154 20.058 1.00 96.69 101 ALA A C 1
ATOM 809 O O . ALA A 1 101 ? -15.243 -2.198 21.270 1.00 96.69 101 ALA A O 1
ATOM 810 N N . ALA A 1 102 ? -14.179 -1.282 19.519 1.00 94.88 102 ALA A N 1
ATOM 811 C CA . ALA A 1 102 ? -13.455 -0.259 20.274 1.00 94.88 102 ALA A CA 1
ATOM 812 C C . ALA A 1 102 ? -14.305 0.978 20.638 1.00 94.88 102 ALA A C 1
ATOM 814 O O . ALA A 1 102 ? -13.800 1.896 21.285 1.00 94.88 102 ALA A O 1
ATOM 815 N N . GLY A 1 103 ? -15.584 1.020 20.245 1.00 94.88 103 GLY A N 1
ATOM 816 C CA . GLY A 1 103 ? -16.513 2.102 20.577 1.00 94.88 103 GLY A CA 1
ATOM 817 C C . GLY A 1 103 ? -16.437 3.320 19.654 1.00 94.88 103 GLY A C 1
ATOM 818 O O . GLY A 1 103 ? -16.976 4.373 19.997 1.00 94.88 103 GLY A O 1
ATOM 819 N N . ILE A 1 104 ? -15.787 3.208 18.490 1.00 94.38 104 ILE A N 1
ATOM 820 C CA . ILE A 1 104 ? -15.757 4.283 17.493 1.00 94.38 104 ILE A CA 1
ATOM 821 C C . ILE A 1 104 ? -17.026 4.174 16.634 1.00 94.38 104 ILE A C 1
ATOM 823 O O . ILE A 1 104 ? -17.217 3.153 15.967 1.00 94.38 104 ILE A O 1
ATOM 827 N N . PRO A 1 105 ? -17.909 5.189 16.614 1.00 91.06 105 PRO A N 1
ATOM 828 C CA . PRO A 1 105 ? -19.158 5.118 15.865 1.00 91.06 105 PRO A CA 1
ATOM 829 C C . PRO A 1 105 ? -18.887 5.056 14.363 1.00 91.06 105 PRO A C 1
ATOM 831 O O . PRO A 1 105 ? -18.045 5.780 13.844 1.00 91.06 105 PRO A O 1
ATOM 834 N N . THR A 1 106 ? -19.625 4.218 13.641 1.00 91.75 106 THR A N 1
ATOM 835 C CA . THR A 1 106 ? -19.485 4.086 12.185 1.00 91.75 106 THR A CA 1
ATOM 836 C C . THR A 1 106 ? -19.682 5.425 11.474 1.00 91.75 106 THR A C 1
ATOM 838 O O . THR A 1 106 ? -20.649 6.138 11.747 1.00 91.75 106 THR A O 1
ATOM 841 N N . GLY A 1 107 ? -18.815 5.755 10.513 1.00 89.75 107 GLY A N 1
ATOM 842 C CA . GLY A 1 107 ? -18.960 6.977 9.725 1.00 89.75 107 GLY A CA 1
ATOM 843 C C . GLY A 1 107 ? -17.854 7.194 8.688 1.00 89.75 107 GLY A C 1
ATOM 844 O O . GLY A 1 107 ? -16.968 6.351 8.540 1.00 89.75 107 GLY A O 1
ATOM 845 N N . PRO A 1 108 ? -17.866 8.340 7.979 1.00 88.88 108 PRO A N 1
ATOM 846 C CA . PRO A 1 108 ? -16.905 8.650 6.912 1.00 88.88 108 PRO A CA 1
ATOM 847 C C . PRO A 1 108 ? -15.434 8.576 7.347 1.00 88.88 108 PRO A C 1
ATOM 849 O O . PRO A 1 108 ? -14.556 8.263 6.543 1.00 88.88 108 PRO A O 1
ATOM 852 N N . HIS A 1 109 ? -15.170 8.818 8.632 1.00 90.38 109 HIS A N 1
ATOM 853 C CA . HIS A 1 109 ? -13.836 8.785 9.219 1.00 90.38 109 HIS A CA 1
ATOM 854 C C . HIS A 1 109 ? -13.224 7.375 9.290 1.00 90.38 109 HIS A C 1
ATOM 856 O O . HIS A 1 109 ? -12.003 7.264 9.337 1.00 90.38 109 HIS A O 1
ATOM 862 N N . TYR A 1 110 ? -14.020 6.296 9.223 1.00 94.31 110 TYR A N 1
ATOM 863 C CA . TYR A 1 110 ? -13.502 4.918 9.228 1.00 94.31 110 TYR A CA 1
ATOM 864 C C . TYR A 1 110 ? -12.465 4.696 8.133 1.00 94.31 110 TYR A C 1
ATOM 866 O O . TYR A 1 110 ? -11.408 4.132 8.392 1.00 94.31 110 TYR A O 1
ATOM 874 N N . ARG A 1 111 ? -12.737 5.182 6.916 1.00 92.50 111 ARG A N 1
ATOM 875 C CA . ARG A 1 111 ? -11.796 5.054 5.798 1.00 92.50 111 ARG A CA 1
ATOM 876 C C . ARG A 1 111 ? -10.457 5.713 6.126 1.00 92.50 111 ARG A C 1
ATOM 878 O O . ARG A 1 111 ? -9.422 5.134 5.832 1.00 92.50 111 ARG A O 1
ATOM 885 N N . MET A 1 112 ? -10.483 6.897 6.736 1.00 93.19 112 MET A N 1
ATOM 886 C CA . MET A 1 112 ? -9.272 7.647 7.085 1.00 93.19 112 MET A CA 1
ATOM 887 C C . MET A 1 112 ? -8.482 6.944 8.193 1.00 93.19 112 MET A C 1
ATOM 889 O O . MET A 1 112 ? -7.271 6.799 8.071 1.00 93.19 112 MET A O 1
ATOM 893 N N . ILE A 1 113 ? -9.169 6.450 9.228 1.00 95.25 113 ILE A N 1
ATOM 894 C CA . ILE A 1 113 ? -8.550 5.694 10.325 1.00 95.25 113 ILE A CA 1
ATOM 895 C C . ILE A 1 113 ? -7.922 4.398 9.808 1.00 95.25 113 ILE A C 1
ATOM 897 O O . ILE A 1 113 ? -6.755 4.130 10.079 1.00 95.25 113 ILE A O 1
ATOM 901 N N . LEU A 1 114 ? -8.682 3.597 9.056 1.00 95.31 114 LEU A N 1
ATOM 902 C CA . LEU A 1 114 ? 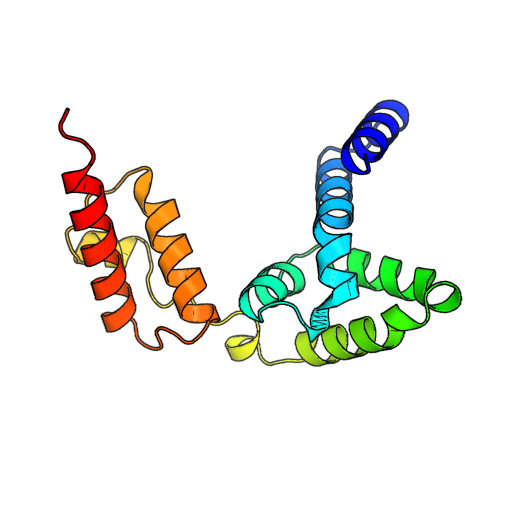-8.196 2.328 8.515 1.00 95.31 114 LEU A CA 1
ATOM 903 C C . LEU A 1 114 ? -7.040 2.545 7.538 1.00 95.31 114 LEU A C 1
ATOM 905 O O . LEU A 1 114 ? -6.109 1.746 7.534 1.00 95.31 114 LEU A O 1
ATOM 909 N N . GLN A 1 115 ? -7.059 3.632 6.761 1.00 91.56 115 GLN A N 1
ATOM 910 C CA . GLN A 1 115 ? -5.933 4.004 5.911 1.00 91.56 115 GLN A CA 1
ATOM 911 C C . GLN A 1 115 ? -4.695 4.340 6.749 1.00 91.56 115 GLN A C 1
ATOM 913 O O . GLN A 1 115 ? -3.646 3.761 6.509 1.00 91.56 115 GLN A O 1
ATOM 918 N N . GLU A 1 116 ? -4.804 5.196 7.766 1.00 92.75 116 GLU A N 1
ATOM 919 C CA . GLU A 1 116 ? -3.662 5.553 8.624 1.00 92.75 116 GLU A CA 1
ATOM 920 C C . GLU A 1 116 ? -3.071 4.329 9.342 1.00 92.75 116 GLU A C 1
ATOM 922 O O . GLU A 1 116 ? -1.854 4.172 9.432 1.00 92.75 116 GLU A O 1
ATOM 927 N N . ILE A 1 117 ? -3.926 3.416 9.811 1.00 95.19 117 ILE A N 1
ATOM 928 C CA . ILE A 1 117 ? -3.490 2.150 10.409 1.00 95.19 117 ILE A CA 1
ATOM 929 C C . ILE A 1 117 ? -2.809 1.266 9.370 1.00 95.19 117 ILE A C 1
ATOM 931 O O . ILE A 1 117 ? -1.767 0.682 9.664 1.00 95.19 117 ILE A O 1
ATOM 935 N N . ARG A 1 118 ? -3.370 1.160 8.160 1.00 91.88 118 ARG A N 1
ATOM 936 C CA . ARG A 1 118 ? -2.774 0.371 7.080 1.00 91.88 118 ARG A CA 1
ATOM 937 C C . ARG A 1 118 ? -1.396 0.909 6.713 1.00 91.88 118 ARG A C 1
ATOM 939 O O . ARG A 1 118 ? -0.467 0.129 6.548 1.00 91.88 118 ARG A O 1
ATOM 946 N N . ASP A 1 119 ? -1.253 2.224 6.638 1.00 89.12 119 ASP A N 1
ATOM 947 C CA . ASP A 1 119 ? 0.013 2.906 6.387 1.00 89.12 119 ASP A CA 1
ATOM 948 C C . ASP A 1 119 ? 1.014 2.597 7.508 1.00 89.12 119 ASP A C 1
ATOM 950 O O . ASP A 1 119 ? 2.108 2.107 7.234 1.00 89.12 119 ASP A O 1
ATOM 954 N N . ALA A 1 120 ? 0.608 2.747 8.771 1.00 91.88 120 ALA A N 1
ATOM 955 C CA . ALA A 1 120 ? 1.440 2.418 9.927 1.00 91.88 120 ALA A CA 1
ATOM 956 C C . ALA A 1 120 ? 1.872 0.943 9.967 1.00 91.88 120 ALA A C 1
ATOM 958 O O . ALA A 1 120 ? 3.003 0.641 10.353 1.00 91.88 120 ALA A O 1
ATOM 959 N N . GLN A 1 121 ? 0.985 0.026 9.576 1.00 92.25 121 GLN A N 1
ATOM 960 C CA . GLN A 1 121 ? 1.272 -1.403 9.493 1.00 92.25 121 GLN A CA 1
ATOM 961 C C . GLN A 1 121 ? 2.335 -1.684 8.431 1.00 92.25 121 GLN A C 1
ATOM 963 O O . GLN A 1 121 ? 3.328 -2.348 8.715 1.00 92.25 121 GLN A O 1
ATOM 968 N N . LEU A 1 122 ? 2.139 -1.177 7.214 1.00 86.88 122 LEU A N 1
ATOM 969 C CA . LEU A 1 122 ? 3.062 -1.406 6.101 1.00 86.88 122 LEU A CA 1
ATOM 970 C C . LEU A 1 122 ? 4.428 -0.737 6.344 1.00 86.88 122 LEU A C 1
ATOM 972 O O . LEU A 1 122 ? 5.451 -1.209 5.854 1.00 86.88 122 LEU A O 1
ATOM 976 N N . GLU A 1 123 ? 4.464 0.341 7.133 1.00 86.69 123 GLU A N 1
ATOM 977 C CA . GLU A 1 123 ? 5.697 1.010 7.578 1.00 86.69 123 GLU A CA 1
ATOM 978 C C . GLU A 1 123 ? 6.395 0.278 8.734 1.00 86.69 123 GLU A C 1
ATOM 980 O O . GLU A 1 123 ? 7.490 0.669 9.137 1.00 86.69 123 GLU A O 1
ATOM 985 N N . GLY A 1 124 ? 5.768 -0.757 9.301 1.00 86.75 124 GLY A N 1
ATOM 986 C CA . GLY A 1 124 ? 6.269 -1.470 10.475 1.00 86.75 124 GLY A CA 1
ATOM 987 C C . GLY A 1 124 ? 6.205 -0.659 11.775 1.00 86.75 124 GLY A C 1
ATOM 988 O O . GLY A 1 124 ? 6.772 -1.086 12.781 1.00 86.75 124 GLY A O 1
ATOM 989 N N . ARG A 1 125 ? 5.509 0.492 11.786 1.00 92.06 125 ARG A N 1
ATOM 990 C CA . ARG A 1 125 ? 5.269 1.303 12.997 1.00 92.06 125 ARG A CA 1
ATOM 991 C C . ARG A 1 125 ? 4.386 0.577 14.005 1.00 92.06 125 ARG A C 1
ATOM 993 O O . ARG A 1 125 ? 4.491 0.828 15.203 1.00 92.06 125 ARG A O 1
ATOM 1000 N N . ILE A 1 126 ? 3.509 -0.296 13.518 1.00 94.69 126 ILE A N 1
ATOM 1001 C CA . ILE A 1 126 ? 2.662 -1.168 14.329 1.00 94.69 126 ILE A CA 1
ATOM 1002 C C . ILE A 1 126 ? 2.768 -2.601 13.813 1.00 94.69 126 ILE A C 1
ATOM 1004 O O . ILE A 1 126 ? 2.865 -2.823 12.608 1.00 94.69 126 ILE A O 1
ATOM 1008 N N . GLN A 1 127 ? 2.751 -3.568 14.727 1.00 92.19 127 GLN A N 1
ATOM 1009 C CA . GLN A 1 127 ? 2.891 -4.992 14.392 1.00 92.19 127 GLN A CA 1
ATOM 1010 C C . GLN A 1 127 ? 1.736 -5.838 14.930 1.00 92.19 127 GLN A C 1
ATOM 1012 O O . GLN A 1 127 ? 1.561 -6.978 14.515 1.00 92.19 127 GLN A O 1
ATOM 1017 N N . GLU A 1 128 ? 0.913 -5.274 15.815 1.00 96.00 128 GLU A N 1
ATOM 1018 C CA . GLU A 1 128 ? -0.189 -5.985 16.449 1.00 96.00 128 GLU A CA 1
ATOM 1019 C C . GLU A 1 128 ? -1.484 -5.170 16.409 1.00 96.00 128 GLU A C 1
ATOM 1021 O O . GLU A 1 128 ? -1.483 -3.932 16.426 1.00 96.00 128 GLU A O 1
ATOM 1026 N N . LYS A 1 129 ? -2.617 -5.883 16.423 1.00 97.19 129 LYS A N 1
ATOM 1027 C CA . LYS A 1 129 ? -3.967 -5.298 16.451 1.00 97.19 129 LYS A CA 1
ATOM 1028 C C . LYS A 1 129 ? -4.134 -4.276 17.583 1.00 97.19 129 LYS A C 1
ATOM 1030 O O . LYS A 1 129 ? -4.707 -3.211 17.371 1.00 97.19 129 LYS A O 1
ATOM 1035 N N . SER A 1 130 ? -3.590 -4.559 18.767 1.00 97.12 130 SER A N 1
ATOM 1036 C CA . SER A 1 130 ? -3.642 -3.684 19.951 1.00 97.12 130 SER A CA 1
ATOM 1037 C C . SER A 1 130 ? -3.057 -2.285 19.688 1.00 97.12 130 SER A C 1
ATOM 1039 O O . SER A 1 130 ? -3.642 -1.272 20.091 1.00 97.12 130 SER A O 1
ATOM 1041 N N . ASN A 1 131 ? -1.939 -2.203 18.957 1.00 97.25 131 ASN A N 1
ATOM 1042 C CA . ASN A 1 131 ? -1.335 -0.932 18.564 1.00 97.25 131 ASN A CA 1
ATOM 1043 C C . ASN A 1 131 ? -2.221 -0.188 17.558 1.00 97.25 131 ASN A C 1
ATOM 1045 O O . ASN A 1 131 ? -2.411 1.021 17.689 1.00 97.25 131 ASN A O 1
ATOM 1049 N N . GLY A 1 132 ? -2.803 -0.909 16.595 1.00 97.25 132 GLY A N 1
ATOM 1050 C CA . GLY A 1 132 ? -3.728 -0.337 15.617 1.00 97.25 132 GLY A CA 1
ATOM 1051 C C . GLY A 1 132 ? -4.982 0.261 16.266 1.00 97.25 132 GLY A C 1
ATOM 1052 O O . GLY A 1 132 ? -5.368 1.380 15.937 1.00 97.25 132 GLY A O 1
ATOM 1053 N N . ILE A 1 133 ? -5.564 -0.417 17.259 1.00 98.00 133 ILE A N 1
ATOM 1054 C CA . ILE A 1 133 ? -6.695 0.116 18.040 1.00 98.00 133 ILE A CA 1
ATOM 1055 C C . ILE A 1 133 ? -6.294 1.357 18.838 1.00 98.00 133 ILE A C 1
ATOM 1057 O O . ILE A 1 133 ? -7.035 2.340 18.882 1.00 98.00 133 ILE A O 1
ATOM 1061 N N . SER A 1 134 ? -5.100 1.357 19.429 1.00 97.56 134 SER A N 1
ATOM 1062 C CA . SER A 1 134 ? -4.591 2.525 20.156 1.00 97.56 134 SER A CA 1
ATOM 1063 C C . SER A 1 134 ? -4.431 3.741 19.233 1.00 97.56 134 SER A C 1
ATOM 1065 O O . SER A 1 134 ? -4.808 4.855 19.609 1.00 97.56 134 SER A O 1
ATOM 1067 N N . LEU A 1 135 ? -3.935 3.520 18.010 1.00 96.88 135 LEU A N 1
ATOM 1068 C CA . LEU A 1 135 ? -3.814 4.541 16.969 1.00 96.88 135 LEU A CA 1
ATOM 1069 C C . LEU A 1 135 ? -5.189 5.058 16.519 1.00 96.88 135 LEU A C 1
ATOM 1071 O O . LEU A 1 135 ? -5.385 6.271 16.471 1.00 96.88 135 LEU A O 1
ATOM 1075 N N . ALA A 1 136 ? -6.157 4.167 16.279 1.00 96.62 136 ALA A N 1
ATOM 1076 C CA . ALA A 1 136 ? -7.542 4.531 15.964 1.00 96.62 136 ALA A CA 1
ATOM 1077 C C . ALA A 1 136 ? -8.164 5.447 17.024 1.00 96.62 136 ALA A C 1
ATOM 1079 O O . ALA A 1 136 ? -8.715 6.500 16.701 1.00 96.62 136 ALA A O 1
ATOM 1080 N N . LEU A 1 137 ? -8.055 5.070 18.300 1.00 96.12 137 LEU A N 1
ATOM 1081 C CA . LEU A 1 137 ? -8.613 5.846 19.406 1.00 96.12 137 LEU A CA 1
ATOM 1082 C C . LEU A 1 137 ? -7.933 7.214 19.544 1.00 96.12 137 LEU A C 1
ATOM 1084 O O . LEU A 1 137 ? -8.603 8.205 19.834 1.00 96.12 137 LEU A O 1
ATOM 1088 N N . ALA A 1 138 ? -6.615 7.290 19.338 1.00 95.19 138 ALA A N 1
ATOM 1089 C CA . ALA A 1 138 ? -5.890 8.559 19.339 1.00 95.19 138 ALA A CA 1
ATOM 1090 C C . ALA A 1 138 ? -6.330 9.466 18.181 1.00 95.19 138 ALA A C 1
ATOM 1092 O O . ALA A 1 138 ? -6.624 10.640 18.408 1.00 95.19 138 ALA A O 1
ATOM 1093 N N . TRP A 1 139 ? -6.441 8.911 16.971 1.00 94.81 139 TRP A N 1
ATOM 1094 C CA . TRP A 1 139 ? -6.943 9.621 15.797 1.00 94.81 139 TRP A CA 1
ATOM 1095 C C . TRP A 1 139 ? -8.345 10.184 16.054 1.00 94.81 139 TRP A C 1
ATOM 1097 O O . TRP A 1 139 ? -8.580 11.375 15.857 1.00 94.81 139 TRP A O 1
ATOM 1107 N N . TYR A 1 140 ? -9.256 9.354 16.574 1.00 92.69 140 TYR A N 1
ATOM 1108 C CA . TYR A 1 140 ? -10.645 9.740 16.822 1.00 92.69 140 TYR A CA 1
ATOM 1109 C C . TYR A 1 140 ? -10.772 10.846 17.877 1.00 92.69 140 TYR A C 1
ATOM 1111 O O . TYR A 1 140 ? -11.502 11.815 17.666 1.00 92.69 140 TYR A O 1
ATOM 1119 N N . ARG A 1 141 ? -10.013 10.761 18.981 1.00 92.00 141 ARG A N 1
ATOM 1120 C CA . ARG A 1 141 ? -9.971 11.834 19.991 1.00 92.00 141 ARG A CA 1
ATOM 1121 C C . ARG A 1 141 ? -9.490 13.155 19.397 1.00 92.00 141 ARG A C 1
ATOM 1123 O O . ARG A 1 141 ? -10.099 14.185 19.657 1.00 92.00 141 ARG A O 1
ATOM 1130 N N . ASN A 1 142 ? -8.437 13.125 18.584 1.00 89.50 142 ASN A N 1
ATOM 1131 C CA . ASN A 1 142 ? -7.870 14.334 17.987 1.00 89.50 142 ASN A CA 1
ATOM 1132 C C . ASN A 1 142 ? -8.806 14.959 16.939 1.00 89.50 142 ASN A C 1
ATOM 1134 O O . ASN A 1 142 ? -8.907 16.180 16.868 1.00 89.50 142 ASN A O 1
ATOM 1138 N N . ALA A 1 143 ? -9.534 14.142 16.172 1.00 83.75 143 ALA A N 1
ATOM 1139 C CA . ALA A 1 143 ? -10.545 14.621 15.230 1.00 83.75 143 ALA A CA 1
ATOM 1140 C C . ALA A 1 143 ? -11.757 15.262 15.941 1.00 83.75 143 ALA A C 1
ATOM 1142 O O . ALA A 1 143 ? -12.293 16.271 15.479 1.00 83.75 143 ALA A O 1
ATOM 1143 N N . GLY A 1 144 ? -12.159 14.719 17.097 1.00 62.81 144 GLY A N 1
ATOM 1144 C CA . GLY A 1 144 ? -13.249 15.256 17.920 1.00 62.81 144 GLY A CA 1
ATOM 1145 C C . GLY A 1 144 ? -12.940 16.602 18.585 1.00 62.81 144 GLY A C 1
ATOM 1146 O O . GLY A 1 144 ? -13.855 17.381 18.827 1.00 62.81 144 GLY A O 1
ATOM 1147 N N . VAL A 1 145 ? -11.663 16.918 18.827 1.00 54.81 145 VAL A N 1
ATOM 1148 C CA . VAL A 1 145 ? -11.229 18.216 19.385 1.00 54.81 145 VAL A CA 1
ATOM 1149 C C . VAL A 1 145 ? -11.215 19.332 18.322 1.00 54.81 145 VAL A C 1
ATOM 1151 O O . VAL A 1 145 ? -11.173 20.504 18.673 1.00 54.81 145 VAL A O 1
ATOM 1154 N N . GLY A 1 146 ? -11.309 18.994 17.028 1.00 45.94 146 GLY A N 1
ATOM 1155 C CA . GLY A 1 146 ? -11.302 19.954 15.911 1.00 45.94 146 GLY A CA 1
ATOM 1156 C C . GLY A 1 146 ? -12.650 20.180 15.213 1.00 45.94 146 GLY A C 1
ATOM 1157 O O . GLY A 1 146 ? -12.673 20.832 14.176 1.00 45.94 146 GLY A O 1
ATOM 1158 N N . SER A 1 147 ? -13.751 19.626 15.735 1.00 42.69 147 SER A N 1
ATOM 1159 C CA . SER A 1 147 ? -15.096 19.707 15.121 1.00 42.69 147 SER A CA 1
ATOM 1160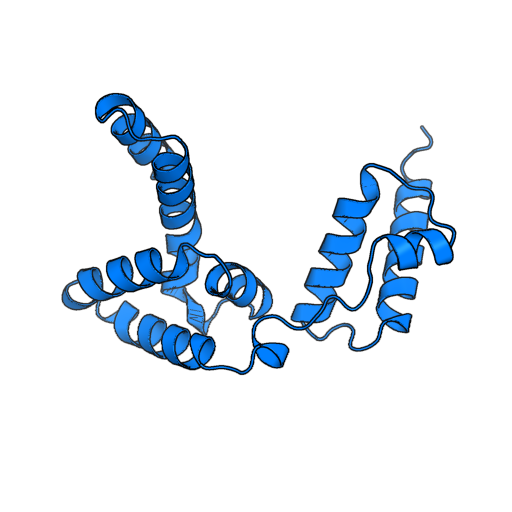 C C . SER A 1 147 ? -16.124 20.420 16.011 1.00 42.69 147 SER A C 1
ATOM 1162 O O . SER A 1 147 ? -17.322 20.158 15.913 1.00 42.69 147 SER A O 1
ATOM 1164 N N . GLY A 1 148 ? -15.647 21.265 16.923 1.00 43.22 148 GLY A N 1
ATOM 1165 C CA . GLY A 1 148 ? -16.464 22.135 17.760 1.00 43.22 148 GLY A CA 1
ATOM 1166 C C . GLY A 1 148 ? -16.012 23.577 17.592 1.00 43.22 148 GLY A C 1
ATOM 1167 O O . GLY A 1 148 ? -15.281 24.061 18.444 1.00 43.22 148 GLY A O 1
ATOM 1168 N N . ASP A 1 149 ? -16.382 24.178 16.461 1.00 32.72 149 ASP A N 1
ATOM 1169 C CA . ASP A 1 149 ? -16.688 25.607 16.274 1.00 32.72 149 ASP A CA 1
ATOM 1170 C C . ASP A 1 149 ? -17.322 25.819 14.887 1.00 32.72 149 ASP A C 1
ATOM 1172 O O . ASP A 1 149 ? -16.760 25.311 13.886 1.00 32.72 149 ASP A O 1
#